Protein AF-A0A708A3I4-F1 (afdb_monomer_lite)

pLDDT: mean 88.55, std 9.43, range [56.78, 96.62]

Secondary structure (DSSP, 8-state):
----GGGGGGGTT--EEEEEEE-SS---HHHHHHHHHTEEEEEEEEEE-S-GGGGGGSEEGGGGGTS--SS-EE-HHHHHHHHHHHHH-TT-----TTSPP-----

Radius of gyration: 14.8 Å; chains: 1; bounding box: 30×37×45 Å

Foldseek 3Di:
DDDDLVCLVVCPPAADQEEEDEQAQADDPVSVVSNVVRYDPPHYYHYHYHALVCQQQHFHPCCVVPVVDPDGGGDNVVSVVVVVVLVPDPVHQDDGPPDPRDDPDD

InterPro domains:
  IPR013562 TmcA/NAT10, N-terminal [PF08351] (4-97)

Organism: Salmonella typhimurium (NCBI:txid90371)

Structure (mmCIF, N/CA/C/O backbone):
data_AF-A0A708A3I4-F1
#
_entry.id   AF-A0A708A3I4-F1
#
loop_
_atom_site.group_PDB
_atom_site.id
_atom_site.type_symbol
_atom_site.label_atom_id
_atom_site.label_alt_id
_atom_site.label_comp_id
_atom_site.label_asym_id
_atom_site.label_entity_id
_atom_site.label_seq_id
_atom_site.pdbx_PDB_ins_code
_atom_site.Cartn_x
_atom_site.Cartn_y
_atom_site.Cartn_z
_atom_site.occupancy
_atom_site.B_iso_or_equiv
_atom_site.auth_seq_id
_atom_site.auth_comp_id
_atom_site.auth_asym_id
_atom_site.auth_atom_id
_atom_site.pdbx_PDB_model_num
ATOM 1 N N . PRO A 1 1 ? -17.309 7.705 -2.158 1.00 61.31 1 PRO A N 1
ATOM 2 C CA . PRO A 1 1 ? -17.113 7.993 -3.601 1.00 61.31 1 PRO A CA 1
ATOM 3 C C . PRO A 1 1 ? -15.858 7.252 -4.068 1.00 61.31 1 PRO A C 1
ATOM 5 O O . PRO A 1 1 ? -14.895 7.227 -3.308 1.00 61.31 1 PRO A O 1
ATOM 8 N N . CYS A 1 2 ? -15.875 6.617 -5.241 1.00 70.69 2 CYS A N 1
ATOM 9 C CA . CYS A 1 2 ? -14.673 6.039 -5.848 1.00 70.69 2 CYS A CA 1
ATOM 10 C C . CYS A 1 2 ? -14.068 7.051 -6.829 1.00 70.69 2 CYS A C 1
ATOM 12 O O . CYS A 1 2 ? -14.797 7.771 -7.511 1.00 70.69 2 CYS A O 1
ATOM 14 N N . CYS A 1 3 ? -12.744 7.148 -6.871 1.00 73.12 3 CYS A N 1
ATOM 15 C CA . CYS A 1 3 ? -12.037 8.037 -7.787 1.00 73.12 3 CYS A CA 1
ATOM 16 C C . CYS A 1 3 ? -10.666 7.446 -8.116 1.00 73.12 3 CYS A C 1
ATOM 18 O O . CYS A 1 3 ? -10.140 6.634 -7.354 1.00 73.12 3 CYS A O 1
ATOM 20 N N . THR A 1 4 ? -10.109 7.818 -9.267 1.00 76.44 4 THR A N 1
ATOM 21 C CA . THR A 1 4 ? -8.748 7.419 -9.638 1.00 76.44 4 THR A CA 1
ATOM 22 C C . THR A 1 4 ? -7.719 8.216 -8.828 1.00 76.44 4 THR A C 1
ATOM 24 O O . THR A 1 4 ? -8.027 9.331 -8.397 1.00 76.44 4 THR A O 1
ATOM 27 N N . PRO A 1 5 ? -6.481 7.710 -8.663 1.00 71.25 5 PRO A N 1
ATOM 28 C CA . PRO A 1 5 ? -5.410 8.447 -7.990 1.00 71.25 5 PRO A CA 1
ATOM 29 C C . PRO A 1 5 ? -5.213 9.867 -8.543 1.00 71.25 5 PRO A C 1
ATOM 31 O O . PRO A 1 5 ? -5.081 10.814 -7.773 1.00 71.25 5 PRO A O 1
ATOM 34 N N . GLN A 1 6 ? -5.304 10.053 -9.870 1.00 70.19 6 GLN A N 1
ATOM 35 C CA . GLN A 1 6 ? -5.185 11.386 -10.480 1.00 70.19 6 GLN A CA 1
ATOM 36 C C . GLN A 1 6 ? -6.350 12.320 -10.120 1.00 70.19 6 GLN A C 1
ATOM 38 O O . GLN A 1 6 ? -6.154 13.524 -9.968 1.00 70.19 6 GLN A O 1
ATOM 43 N N . ALA A 1 7 ? -7.561 11.783 -9.957 1.00 68.94 7 ALA A N 1
ATOM 44 C CA . ALA A 1 7 ? -8.733 12.562 -9.570 1.00 68.94 7 ALA A CA 1
ATOM 45 C C . ALA A 1 7 ? -8.733 12.926 -8.078 1.00 68.94 7 ALA A C 1
ATOM 47 O O . ALA A 1 7 ? -9.520 13.772 -7.659 1.00 68.94 7 ALA A O 1
ATOM 48 N N . LEU A 1 8 ? -7.846 12.344 -7.269 1.00 68.06 8 LEU A N 1
ATOM 49 C CA . LEU A 1 8 ? -7.814 12.578 -5.831 1.00 68.06 8 LEU A CA 1
ATOM 50 C C . LEU A 1 8 ? -7.494 14.038 -5.471 1.00 68.06 8 LEU A C 1
ATOM 52 O O . LEU A 1 8 ? -8.018 14.551 -4.485 1.00 68.06 8 LEU A O 1
ATOM 56 N N . GLN A 1 9 ? -6.735 14.752 -6.313 1.00 65.81 9 GLN A N 1
ATOM 57 C CA . GLN A 1 9 ? -6.508 16.194 -6.132 1.00 65.81 9 GLN A CA 1
ATOM 58 C C . GLN A 1 9 ? -7.817 17.003 -6.125 1.00 65.81 9 GLN A C 1
ATOM 60 O O . GLN A 1 9 ? -7.897 18.038 -5.472 1.00 65.81 9 GLN A O 1
ATOM 65 N N . THR A 1 10 ? -8.869 16.510 -6.788 1.00 65.00 10 THR A N 1
ATOM 66 C CA . THR A 1 10 ? -10.195 17.154 -6.809 1.00 65.00 10 THR A CA 1
ATOM 67 C C . THR A 1 10 ? -10.995 16.947 -5.518 1.00 65.00 10 THR A C 1
ATOM 69 O O . THR A 1 10 ? -12.032 17.582 -5.327 1.00 65.00 10 THR A O 1
ATOM 72 N N . LEU A 1 11 ? -10.525 16.071 -4.623 1.00 67.31 11 LEU A N 1
ATOM 73 C CA . LEU A 1 11 ? -11.140 15.799 -3.322 1.00 67.31 11 LEU A CA 1
ATOM 74 C C . LEU A 1 11 ? -10.445 16.529 -2.164 1.00 67.31 11 LEU A C 1
ATOM 76 O O . LEU A 1 11 ? -10.921 16.452 -1.032 1.00 67.31 11 LEU A O 1
ATOM 80 N N . LEU A 1 12 ? -9.360 17.260 -2.437 1.00 67.62 12 LEU A N 1
ATOM 81 C CA . LEU A 1 12 ? -8.684 18.095 -1.448 1.00 67.62 12 LEU A CA 1
ATOM 82 C C . LEU A 1 12 ? -9.614 19.227 -0.976 1.00 67.62 12 LEU A C 1
ATOM 84 O O . LEU A 1 12 ? -10.327 19.839 -1.770 1.00 67.62 12 LEU A O 1
ATOM 88 N N . GLY A 1 13 ? -9.627 19.486 0.335 1.00 72.12 13 GLY A N 1
ATOM 89 C CA . GLY A 1 13 ? -10.570 20.411 0.983 1.00 72.12 13 GLY A CA 1
ATOM 90 C C . GLY A 1 13 ? -11.870 19.755 1.464 1.00 72.12 13 GLY A C 1
ATOM 91 O O . GLY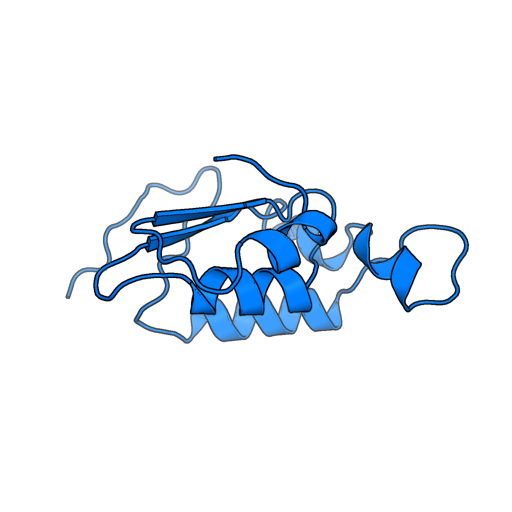 A 1 13 ? -12.774 20.448 1.928 1.00 72.12 13 GLY A O 1
ATOM 92 N N . ARG A 1 14 ? -11.973 18.426 1.364 1.00 78.38 14 ARG A N 1
ATOM 93 C CA . ARG A 1 14 ? -13.054 17.627 1.950 1.00 78.38 14 ARG A CA 1
ATOM 94 C C . ARG A 1 14 ? -12.483 16.637 2.953 1.00 78.38 14 ARG A C 1
ATOM 96 O O . ARG A 1 14 ? -11.354 16.179 2.799 1.00 78.38 14 ARG A O 1
ATOM 103 N N . GLU A 1 15 ? -13.299 16.285 3.937 1.00 85.12 15 GLU A N 1
ATOM 104 C CA . GLU A 1 15 ? -12.965 15.272 4.929 1.00 85.12 15 GLU A CA 1
ATOM 105 C C . GLU A 1 15 ? -13.816 14.011 4.747 1.00 85.12 15 GLU A C 1
ATOM 107 O O . GLU A 1 15 ? -15.006 14.083 4.423 1.00 85.12 15 GLU A O 1
ATOM 112 N N . PHE A 1 16 ? -13.211 12.849 4.987 1.00 87.38 16 PHE A N 1
ATOM 113 C CA . PHE A 1 16 ? -13.862 11.546 4.916 1.00 87.38 16 PHE A CA 1
ATOM 114 C C . PHE A 1 16 ? -13.646 10.754 6.208 1.00 87.38 16 PHE A C 1
ATOM 116 O O . PHE A 1 16 ? -12.621 10.874 6.872 1.00 87.38 16 PHE A O 1
ATOM 123 N N . ARG A 1 17 ? -14.621 9.906 6.553 1.00 91.06 17 ARG A N 1
ATOM 124 C CA . ARG A 1 17 ? -14.572 9.082 7.772 1.00 91.06 17 ARG A CA 1
ATOM 125 C C . ARG A 1 17 ? -13.790 7.781 7.602 1.00 91.06 17 ARG A C 1
ATOM 127 O O . ARG A 1 17 ? -13.194 7.287 8.539 1.00 91.06 17 ARG A O 1
ATOM 134 N N . HIS A 1 18 ? -13.830 7.168 6.428 1.00 93.19 18 HIS A N 1
ATOM 135 C CA . HIS A 1 18 ? -13.038 5.978 6.121 1.00 93.19 18 HIS A CA 1
ATOM 136 C C . HIS A 1 18 ? -12.705 6.004 4.636 1.00 93.19 18 HIS A C 1
ATOM 138 O O . HIS A 1 18 ? -13.491 6.522 3.836 1.00 93.19 18 HIS A O 1
ATOM 144 N N . ALA A 1 19 ? -11.573 5.419 4.266 1.00 93.69 19 ALA A N 1
ATOM 145 C CA . ALA A 1 19 ? -11.191 5.293 2.872 1.00 93.69 19 ALA A CA 1
ATOM 146 C C . ALA A 1 19 ? -10.526 3.953 2.581 1.00 93.69 19 ALA A C 1
ATOM 148 O O . ALA A 1 19 ? -9.974 3.305 3.468 1.00 93.69 19 ALA A O 1
ATOM 149 N N . ILE A 1 20 ? -10.587 3.563 1.310 1.00 94.62 20 ILE A N 1
ATOM 150 C CA . ILE A 1 20 ? -9.897 2.398 0.772 1.00 94.62 20 ILE A CA 1
ATOM 151 C C . ILE A 1 20 ? -8.921 2.908 -0.283 1.00 94.62 20 ILE A C 1
ATOM 153 O O . ILE 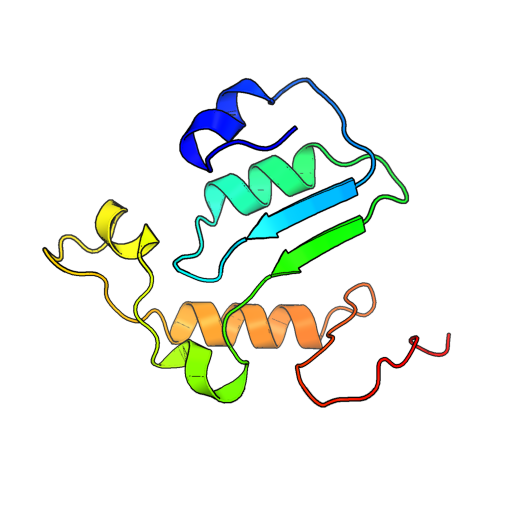A 1 20 ? -9.325 3.635 -1.191 1.00 94.62 20 ILE A O 1
ATOM 157 N N . PHE A 1 21 ? -7.656 2.524 -0.161 1.00 94.69 21 PHE A N 1
ATOM 158 C CA . PHE A 1 21 ? -6.639 2.738 -1.179 1.00 94.69 21 PHE A CA 1
ATOM 159 C C . PHE A 1 21 ? -6.315 1.397 -1.831 1.00 94.69 21 PHE A C 1
ATOM 161 O O . PHE A 1 21 ? -5.825 0.487 -1.162 1.00 94.69 21 PHE A O 1
ATOM 168 N N . ASP A 1 22 ? -6.613 1.261 -3.121 1.00 93.94 22 ASP A N 1
ATOM 169 C CA . ASP A 1 22 ? -6.292 0.055 -3.879 1.00 93.94 22 ASP A CA 1
ATOM 170 C C . ASP A 1 22 ? -4.917 0.187 -4.536 1.00 93.94 22 ASP A C 1
ATOM 172 O O . ASP A 1 22 ? -4.758 0.929 -5.504 1.00 93.94 22 ASP A O 1
ATOM 176 N N . ALA A 1 23 ? -3.933 -0.538 -3.999 1.00 93.75 23 ALA A N 1
ATOM 177 C CA . ALA A 1 23 ? -2.576 -0.600 -4.529 1.00 93.75 23 ALA A CA 1
ATOM 178 C C . ALA A 1 23 ? -2.259 -1.937 -5.222 1.00 93.75 23 ALA A C 1
ATOM 180 O O . ALA A 1 23 ? -1.093 -2.321 -5.329 1.00 93.75 23 ALA A O 1
ATOM 181 N N . TRP A 1 24 ? -3.268 -2.702 -5.658 1.00 92.00 24 TRP A N 1
ATOM 182 C CA . TRP A 1 24 ? -3.045 -4.045 -6.202 1.00 92.00 24 TRP A CA 1
ATOM 183 C C . TRP A 1 24 ? -2.215 -4.061 -7.494 1.00 92.00 24 TRP A C 1
ATOM 185 O O . TRP A 1 24 ? -1.432 -4.991 -7.704 1.00 92.00 24 TRP A O 1
ATOM 195 N N . GLN A 1 25 ? -2.408 -3.069 -8.368 1.00 91.12 25 GLN A N 1
ATOM 196 C CA . GLN A 1 25 ? -1.689 -2.954 -9.648 1.00 91.12 25 GLN A CA 1
ATOM 197 C C . GLN A 1 25 ? -0.506 -1.983 -9.580 1.00 91.12 25 GLN A C 1
ATOM 199 O O . GLN A 1 25 ? 0.490 -2.185 -10.269 1.00 91.12 25 GLN A O 1
ATOM 204 N N . GLY A 1 26 ? -0.583 -0.970 -8.721 1.00 93.06 26 GLY A N 1
ATOM 205 C CA . GLY A 1 26 ? 0.507 -0.035 -8.492 1.00 93.06 26 GLY A CA 1
ATOM 206 C C . GLY A 1 26 ? 0.233 0.886 -7.315 1.00 93.06 26 GLY A C 1
ATOM 207 O O . GLY A 1 26 ? -0.913 1.011 -6.880 1.00 93.06 26 GLY A O 1
ATOM 208 N N . PHE A 1 27 ? 1.284 1.507 -6.788 1.00 94.56 27 PHE A N 1
ATOM 209 C CA . PHE A 1 27 ? 1.208 2.333 -5.589 1.00 94.56 27 PHE A CA 1
ATOM 210 C C . PHE A 1 27 ? 1.592 3.783 -5.897 1.00 94.56 27 PHE A C 1
ATOM 212 O O . PHE A 1 27 ? 2.767 4.130 -5.944 1.00 94.56 27 PHE A O 1
ATOM 219 N N . ASP A 1 28 ? 0.594 4.660 -6.030 1.00 94.44 28 ASP A N 1
ATOM 220 C CA . ASP A 1 28 ? 0.826 6.107 -6.100 1.00 94.44 28 ASP A CA 1
ATOM 221 C C . ASP A 1 28 ? 1.021 6.680 -4.687 1.00 94.44 28 ASP A C 1
ATOM 223 O O . ASP A 1 28 ? 0.062 6.897 -3.935 1.00 94.44 28 ASP A O 1
ATOM 227 N N . ALA A 1 29 ? 2.276 6.945 -4.321 1.00 92.62 29 ALA A N 1
ATOM 228 C CA . ALA A 1 29 ? 2.620 7.470 -3.003 1.00 92.62 29 ALA A CA 1
ATOM 229 C C . ALA A 1 29 ? 2.054 8.873 -2.732 1.00 92.62 29 ALA A C 1
ATOM 231 O O . ALA A 1 29 ? 1.690 9.176 -1.592 1.00 92.62 29 ALA A O 1
ATOM 232 N N . ALA A 1 30 ? 1.935 9.716 -3.761 1.00 91.06 30 ALA A N 1
ATOM 233 C CA . ALA A 1 30 ? 1.371 11.052 -3.613 1.00 91.06 30 ALA A CA 1
ATOM 234 C C . ALA A 1 30 ? -0.139 10.978 -3.352 1.00 91.06 30 ALA A C 1
ATOM 236 O O . ALA A 1 30 ? -0.650 11.668 -2.468 1.00 91.06 30 ALA A O 1
ATOM 237 N N . ALA A 1 31 ? -0.845 10.098 -4.064 1.00 91.19 31 ALA A N 1
ATOM 238 C CA . ALA A 1 31 ? -2.265 9.865 -3.830 1.00 91.19 31 ALA A CA 1
ATOM 239 C C . ALA A 1 31 ? -2.520 9.239 -2.450 1.00 91.19 31 ALA A C 1
ATOM 241 O O . ALA A 1 31 ? -3.445 9.648 -1.753 1.00 91.19 31 ALA A O 1
ATOM 242 N N . PHE A 1 32 ? -1.684 8.297 -2.007 1.00 93.12 32 PHE A N 1
ATOM 243 C CA . PHE A 1 32 ? -1.810 7.721 -0.666 1.00 93.12 32 PHE A CA 1
ATOM 244 C C . PHE A 1 32 ? -1.693 8.790 0.433 1.00 93.12 32 PHE A C 1
ATOM 246 O O . PHE A 1 32 ? -2.534 8.845 1.332 1.00 93.12 32 PHE A O 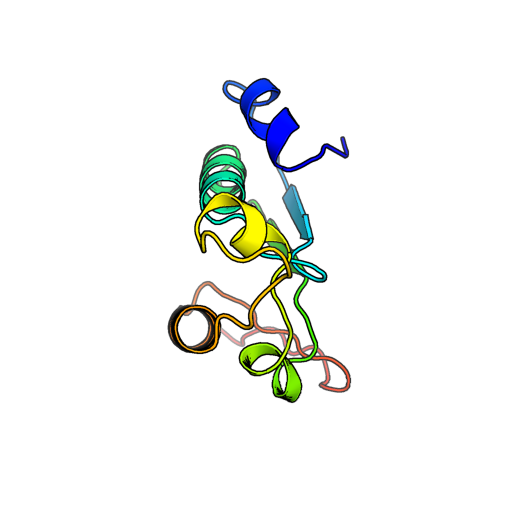1
ATOM 253 N N . ALA A 1 33 ? -0.699 9.679 0.328 1.00 91.62 33 ALA A N 1
ATOM 254 C CA . ALA A 1 33 ? -0.498 10.777 1.274 1.00 91.62 33 ALA A CA 1
ATOM 255 C C . ALA A 1 33 ? -1.642 11.805 1.247 1.00 91.62 33 ALA A C 1
ATOM 257 O O . ALA A 1 33 ? -2.093 12.271 2.291 1.00 91.62 33 ALA A O 1
ATOM 258 N N . ALA A 1 34 ? -2.144 12.146 0.059 1.00 91.19 34 ALA A N 1
ATOM 259 C CA . ALA A 1 34 ? -3.293 13.035 -0.062 1.00 91.19 34 ALA A CA 1
ATOM 260 C C . ALA A 1 34 ? -4.556 12.406 0.547 1.00 91.19 34 ALA A C 1
ATOM 262 O O . ALA A 1 34 ? -5.286 13.085 1.263 1.00 91.19 34 ALA A O 1
ATOM 263 N N . LEU A 1 35 ? -4.798 11.110 0.322 1.00 91.81 35 LEU A N 1
ATOM 264 C CA . LEU A 1 35 ? -5.973 10.423 0.856 1.00 91.81 35 LEU A CA 1
ATOM 265 C C . LEU A 1 35 ? -5.926 10.363 2.382 1.00 91.81 35 LEU A C 1
ATOM 267 O O . LEU A 1 35 ? -6.921 10.686 3.028 1.00 91.81 35 LEU A O 1
ATOM 271 N N . SER A 1 36 ? -4.780 9.998 2.962 1.00 91.31 36 SER A N 1
ATOM 272 C CA . SER A 1 36 ? -4.624 9.951 4.418 1.00 91.31 36 SER A CA 1
ATOM 273 C C . SER A 1 36 ? -4.832 11.325 5.063 1.00 91.31 36 SER A C 1
ATOM 275 O O . SER A 1 36 ? -5.472 11.409 6.108 1.00 91.31 36 SER A O 1
ATOM 277 N N . GLY A 1 37 ? -4.398 12.404 4.403 1.00 90.50 37 GLY A N 1
ATOM 278 C CA . GLY A 1 37 ? -4.613 13.782 4.855 1.00 90.50 37 GLY A CA 1
ATOM 279 C C . GLY A 1 37 ? -6.069 14.262 4.815 1.00 90.50 37 GLY A C 1
ATOM 280 O O . GLY A 1 37 ? -6.384 15.277 5.427 1.00 90.50 37 GLY A O 1
ATOM 281 N N . THR A 1 38 ? -6.965 13.548 4.127 1.00 90.94 38 THR A N 1
ATOM 282 C CA . THR A 1 38 ? -8.407 13.867 4.094 1.00 90.94 38 THR A CA 1
ATOM 283 C C . THR A 1 38 ? -9.215 13.131 5.163 1.00 90.94 38 THR A C 1
ATOM 285 O O . THR A 1 38 ? -10.433 13.287 5.225 1.00 90.94 38 THR A O 1
ATOM 288 N N . LEU A 1 39 ? -8.586 12.290 5.988 1.00 92.69 39 LEU A N 1
ATOM 289 C CA . LEU A 1 39 ? -9.300 11.474 6.966 1.00 92.69 39 LEU A CA 1
ATOM 290 C C . LEU A 1 39 ? -9.493 12.189 8.304 1.00 92.69 39 LEU A C 1
ATOM 292 O O . LEU A 1 39 ? -8.574 12.789 8.854 1.00 92.69 39 LEU A O 1
ATOM 296 N N . GLN A 1 40 ? -10.697 12.061 8.858 1.00 93.50 40 GLN A N 1
ATOM 297 C CA . GLN A 1 40 ? -11.043 12.592 10.179 1.00 93.50 40 GLN A CA 1
ATOM 298 C C . GLN A 1 40 ? -10.368 11.799 11.308 1.00 93.50 40 GLN A C 1
ATOM 300 O O . GLN A 1 40 ? -9.980 10.642 11.134 1.00 93.50 40 GLN A O 1
ATOM 305 N N . ALA A 1 41 ? -10.293 12.363 12.512 1.00 91.75 41 ALA A N 1
ATOM 306 C CA . ALA A 1 41 ? -9.853 11.606 13.684 1.00 91.75 41 ALA A CA 1
ATOM 307 C C . ALA A 1 41 ? -10.770 10.389 13.948 1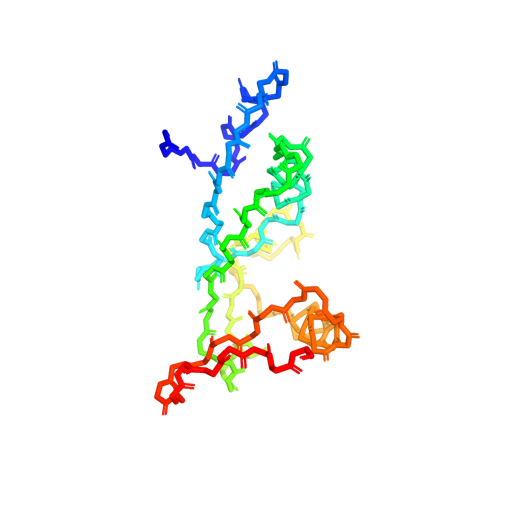.00 91.75 41 ALA A C 1
ATOM 309 O O . ALA A 1 41 ? -11.992 10.480 13.837 1.00 91.75 41 ALA A O 1
ATOM 310 N N . GLY A 1 42 ? -10.178 9.240 14.296 1.00 91.62 42 GLY A N 1
ATOM 311 C CA . GLY A 1 42 ? -10.908 7.976 14.490 1.00 91.62 42 GLY A CA 1
ATOM 312 C C . GLY A 1 42 ? -11.293 7.253 13.191 1.00 91.62 42 GLY A C 1
ATOM 313 O O . GLY A 1 42 ? -12.052 6.282 13.225 1.00 91.62 42 GLY A O 1
ATOM 314 N N . SER A 1 43 ? -10.787 7.724 12.051 1.00 94.12 43 SER A N 1
ATOM 315 C CA . SER A 1 43 ? -10.984 7.095 10.746 1.00 94.12 43 SER A CA 1
ATOM 316 C C . SER A 1 43 ? -10.128 5.845 10.554 1.00 94.12 43 SER A C 1
ATOM 318 O O . SER A 1 43 ? -9.125 5.638 11.230 1.00 94.12 43 SER A O 1
ATOM 320 N N . TRP A 1 44 ? -10.500 5.052 9.548 1.00 94.25 44 TRP A N 1
ATOM 321 C CA . TRP A 1 44 ? -9.700 3.926 9.061 1.00 94.25 44 TRP A CA 1
ATOM 322 C C . TRP A 1 44 ? -9.289 4.177 7.615 1.00 94.25 44 TRP A C 1
ATOM 324 O O . TRP A 1 44 ? -10.130 4.538 6.785 1.00 94.25 44 TRP A O 1
ATOM 334 N N . LEU A 1 45 ? -8.016 3.929 7.318 1.00 95.56 45 LEU A N 1
ATOM 335 C CA . LEU A 1 45 ? -7.491 3.844 5.962 1.00 95.56 45 LEU A CA 1
ATOM 336 C C . LEU A 1 45 ? -7.183 2.381 5.648 1.00 95.56 45 LEU A C 1
ATOM 338 O O . LEU A 1 45 ? -6.241 1.808 6.190 1.00 95.56 45 LEU A O 1
ATOM 342 N N . LEU A 1 46 ? -7.986 1.769 4.786 1.00 95.44 46 LEU A N 1
ATOM 343 C CA . LEU A 1 46 ? -7.789 0.388 4.365 1.00 95.44 46 LEU A CA 1
ATOM 344 C C . LEU A 1 46 ? -6.899 0.381 3.126 1.00 95.44 46 LEU A C 1
ATOM 346 O O . LEU A 1 46 ? -7.313 0.818 2.056 1.00 95.44 46 LEU A O 1
ATOM 350 N N . LEU A 1 47 ? -5.685 -0.137 3.267 1.00 95.31 47 LEU A N 1
ATOM 351 C CA . LEU A 1 47 ? -4.750 -0.303 2.163 1.00 95.31 47 LEU A CA 1
ATOM 352 C C . LEU A 1 47 ? -4.859 -1.728 1.600 1.00 95.31 47 LEU A C 1
ATOM 354 O O . LEU A 1 47 ? -4.509 -2.695 2.278 1.00 95.31 47 LEU A O 1
ATOM 358 N N . LEU A 1 48 ? -5.339 -1.866 0.363 1.00 94.06 48 LEU A N 1
ATOM 359 C CA . LEU A 1 48 ? -5.344 -3.139 -0.357 1.00 94.06 48 LEU A CA 1
ATOM 360 C C . LEU A 1 48 ? -4.022 -3.302 -1.094 1.00 94.06 48 LEU A C 1
ATOM 362 O O . LEU A 1 48 ? -3.572 -2.396 -1.791 1.00 94.06 48 LEU A O 1
ATOM 366 N N . MET A 1 49 ? -3.404 -4.468 -0.942 1.00 91.44 49 MET A N 1
ATOM 367 C CA . MET A 1 49 ? -2.064 -4.730 -1.452 1.00 91.44 49 MET A CA 1
ATOM 368 C C . MET A 1 49 ? -1.994 -6.077 -2.161 1.00 91.44 49 MET A C 1
ATOM 370 O O . MET A 1 49 ? -2.768 -6.985 -1.837 1.00 91.44 49 MET A O 1
ATOM 374 N N . PRO A 1 50 ? -1.023 -6.253 -3.071 1.00 90.94 50 PRO A N 1
ATOM 375 C CA . PRO A 1 50 ? -0.649 -7.564 -3.575 1.00 90.94 50 PRO A CA 1
ATOM 376 C C . PRO A 1 50 ? -0.369 -8.576 -2.454 1.00 90.94 50 PRO A C 1
ATOM 378 O O . PRO A 1 50 ? -0.015 -8.182 -1.337 1.00 90.94 50 PRO A O 1
ATOM 381 N N . PRO A 1 51 ? -0.431 -9.892 -2.740 1.00 91.00 51 PRO A N 1
ATOM 382 C CA . PRO A 1 51 ? -0.055 -10.907 -1.767 1.00 91.00 51 PRO A CA 1
ATOM 383 C C . PRO A 1 51 ? 1.347 -10.641 -1.217 1.00 91.00 51 PRO A C 1
ATOM 385 O O . PRO A 1 51 ? 2.305 -10.499 -1.984 1.00 91.00 51 PRO A O 1
ATOM 388 N N . TYR A 1 52 ? 1.444 -10.606 0.115 1.00 89.69 52 TYR A N 1
ATOM 389 C CA . TYR A 1 52 ? 2.625 -10.158 0.857 1.00 89.69 52 TYR A CA 1
ATOM 390 C C . TYR A 1 52 ? 3.931 -10.798 0.358 1.00 89.69 52 TYR A C 1
ATOM 392 O O . TYR A 1 52 ? 4.922 -10.098 0.171 1.00 89.69 52 TYR A O 1
ATOM 400 N N . GLU A 1 53 ? 3.919 -12.101 0.067 1.00 91.06 53 GLU A N 1
ATOM 401 C CA . GLU A 1 53 ? 5.109 -12.853 -0.367 1.00 91.06 53 GLU A CA 1
ATOM 402 C C . GLU A 1 53 ? 5.588 -12.499 -1.779 1.00 91.06 53 GLU A C 1
ATOM 404 O O . GLU A 1 53 ? 6.770 -12.595 -2.081 1.00 91.06 53 GLU A O 1
ATOM 409 N N . THR A 1 54 ? 4.680 -12.065 -2.652 1.00 92.44 54 THR A N 1
ATOM 410 C CA . THR A 1 54 ? 4.981 -11.804 -4.072 1.00 92.44 54 THR A CA 1
ATOM 411 C C . THR A 1 54 ? 5.143 -10.328 -4.395 1.00 92.44 54 THR A C 1
ATOM 413 O O . THR A 1 54 ? 5.403 -9.972 -5.538 1.00 92.44 54 THR A O 1
ATOM 416 N N . TRP A 1 55 ? 4.929 -9.448 -3.417 1.00 92.94 55 TRP A N 1
ATOM 417 C CA . TRP A 1 55 ? 4.821 -8.024 -3.705 1.00 92.94 55 TRP A CA 1
ATOM 418 C C . TRP A 1 55 ? 6.124 -7.429 -4.258 1.00 92.94 55 TRP A C 1
ATOM 420 O O . TRP A 1 55 ? 6.090 -6.680 -5.223 1.00 92.94 55 TRP A O 1
ATOM 430 N N . GLU A 1 56 ? 7.277 -7.823 -3.721 1.00 94.25 56 GLU A N 1
ATOM 431 C CA . GLU A 1 56 ? 8.583 -7.262 -4.108 1.00 94.25 56 GLU A CA 1
ATOM 432 C C . GLU A 1 56 ? 8.984 -7.568 -5.557 1.00 94.25 56 GLU A C 1
ATOM 434 O O . GLU A 1 56 ? 9.763 -6.826 -6.147 1.00 94.25 56 GLU A O 1
ATOM 439 N N . SER A 1 57 ? 8.454 -8.650 -6.131 1.00 94.75 57 SER A N 1
ATOM 440 C CA . SER A 1 57 ? 8.703 -9.051 -7.517 1.00 94.75 57 SER A CA 1
ATOM 441 C C . SER A 1 57 ? 7.590 -8.632 -8.476 1.00 94.75 57 SER A C 1
ATOM 443 O O . SER A 1 57 ? 7.733 -8.810 -9.687 1.00 94.75 57 SER A O 1
ATOM 445 N N . ARG A 1 58 ? 6.480 -8.082 -7.968 1.00 94.75 58 ARG A N 1
ATOM 446 C CA . ARG A 1 58 ? 5.377 -7.623 -8.810 1.00 94.75 58 ARG A CA 1
ATOM 447 C C . ARG A 1 58 ? 5.706 -6.267 -9.436 1.00 94.75 58 ARG A C 1
ATOM 449 O O . ARG A 1 58 ? 6.103 -5.358 -8.709 1.00 94.75 58 ARG A O 1
ATOM 456 N N . PRO A 1 59 ? 5.507 -6.112 -10.755 1.00 95.25 59 PRO A N 1
ATOM 457 C CA . PRO A 1 59 ? 5.589 -4.812 -11.400 1.00 95.25 59 PRO A CA 1
ATOM 458 C C . PRO A 1 59 ? 4.573 -3.828 -10.818 1.00 95.25 59 PRO A C 1
ATOM 460 O O . PRO A 1 59 ? 3.431 -4.205 -10.558 1.00 95.25 59 PRO A O 1
ATOM 463 N N . ASP A 1 60 ? 4.995 -2.580 -10.646 1.00 95.19 60 ASP A N 1
ATOM 464 C CA . ASP A 1 60 ? 4.171 -1.487 -10.138 1.00 95.19 60 ASP A CA 1
ATOM 465 C C . ASP A 1 60 ? 3.755 -0.577 -11.299 1.00 95.19 60 ASP A C 1
ATOM 467 O O . ASP A 1 60 ? 4.607 0.049 -11.930 1.00 95.19 60 ASP A O 1
ATOM 471 N N . THR A 1 61 ? 2.460 -0.483 -11.609 1.00 94.88 61 THR A N 1
ATOM 472 C CA . THR A 1 61 ? 1.985 0.363 -12.717 1.00 94.88 61 THR A CA 1
ATOM 473 C C . THR A 1 61 ? 2.252 1.854 -12.505 1.00 94.88 61 THR A C 1
ATOM 475 O O . THR A 1 61 ? 2.369 2.575 -13.494 1.00 94.88 61 THR A O 1
ATOM 478 N N . ASP A 1 62 ? 2.385 2.328 -11.258 1.00 94.25 62 ASP A N 1
ATOM 479 C CA . ASP A 1 62 ? 2.737 3.729 -10.979 1.00 94.25 62 ASP A CA 1
ATOM 480 C C . ASP A 1 62 ? 4.167 4.056 -11.441 1.00 94.25 62 ASP A C 1
ATOM 482 O O . ASP A 1 62 ? 4.446 5.188 -11.838 1.00 94.25 62 ASP A O 1
ATOM 486 N N . SER A 1 63 ? 5.049 3.049 -11.522 1.00 95.38 63 SER A N 1
ATOM 487 C CA . SER A 1 63 ? 6.432 3.230 -11.986 1.00 95.38 63 SER A CA 1
ATOM 488 C C . SER A 1 63 ? 6.551 3.814 -13.391 1.00 95.38 63 SER A C 1
ATOM 490 O O . SER A 1 63 ? 7.534 4.495 -13.684 1.00 95.38 63 SER A O 1
ATOM 492 N N . LEU A 1 64 ? 5.538 3.647 -14.246 1.00 95.06 64 LEU A N 1
ATOM 493 C CA . LEU A 1 64 ? 5.502 4.250 -15.581 1.00 95.06 64 LEU A CA 1
ATOM 494 C C . LEU A 1 64 ? 5.574 5.786 -15.554 1.00 95.06 64 LEU A C 1
ATOM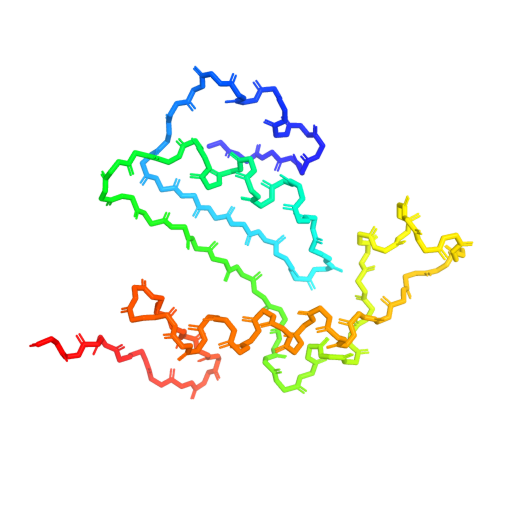 496 O O . LEU A 1 64 ? 5.942 6.395 -16.553 1.00 95.06 64 LEU A O 1
ATOM 500 N N . ARG A 1 65 ? 5.227 6.425 -14.431 1.00 93.25 65 ARG A N 1
ATOM 501 C CA . ARG A 1 65 ? 5.252 7.888 -14.295 1.00 93.25 65 ARG A CA 1
ATOM 502 C C . ARG A 1 65 ? 6.637 8.461 -14.009 1.00 93.25 65 ARG A C 1
ATOM 504 O O . ARG A 1 65 ? 6.825 9.653 -14.230 1.00 93.25 65 ARG A O 1
ATOM 511 N N . TRP A 1 66 ? 7.560 7.664 -13.470 1.00 93.12 66 TRP A N 1
ATOM 512 C CA . TRP A 1 66 ? 8.835 8.163 -12.933 1.00 93.12 66 TRP A CA 1
ATOM 513 C C . TRP A 1 66 ? 10.067 7.325 -13.295 1.00 93.12 66 TRP A C 1
ATOM 515 O O . TRP A 1 66 ? 11.182 7.792 -13.092 1.00 93.12 66 TRP A O 1
ATOM 525 N N . SER A 1 67 ? 9.906 6.095 -13.793 1.00 92.12 67 SER A N 1
ATOM 526 C CA . SER A 1 67 ? 11.030 5.177 -14.062 1.00 92.12 67 SER A CA 1
ATOM 527 C C . SER A 1 67 ? 11.651 5.311 -15.456 1.00 92.12 67 SER A C 1
ATOM 529 O O . SER A 1 67 ? 12.598 4.587 -15.757 1.00 92.12 67 SER A O 1
ATOM 531 N N . ASP A 1 68 ? 11.087 6.160 -16.323 1.00 92.88 68 ASP A N 1
ATOM 532 C CA . ASP A 1 68 ? 11.423 6.298 -17.752 1.00 92.88 68 ASP A CA 1
ATOM 533 C C . ASP A 1 68 ? 11.390 4.978 -18.561 1.00 92.88 68 ASP A C 1
ATOM 535 O O . ASP A 1 68 ? 11.809 4.919 -19.718 1.00 92.88 68 ASP A O 1
ATOM 539 N N . CYS A 1 69 ? 10.854 3.900 -17.980 1.00 93.75 69 CYS A N 1
ATOM 540 C CA . CYS A 1 69 ? 10.706 2.603 -18.626 1.00 93.75 69 CYS A CA 1
ATOM 541 C C . CYS A 1 69 ? 9.383 2.530 -19.396 1.00 93.75 69 CYS A C 1
ATOM 543 O O . CYS A 1 69 ? 8.336 2.965 -18.923 1.00 93.75 69 CYS A O 1
ATOM 545 N N . ALA A 1 70 ? 9.400 1.886 -20.566 1.00 93.50 70 ALA A N 1
ATOM 546 C CA . ALA A 1 70 ? 8.196 1.680 -21.376 1.00 93.50 70 ALA A CA 1
ATOM 547 C C . ALA A 1 70 ? 7.220 0.640 -20.788 1.00 93.50 70 ALA A C 1
ATOM 549 O O . ALA A 1 70 ? 6.112 0.481 -21.296 1.00 93.50 70 ALA A O 1
ATOM 550 N N . GLN A 1 71 ? 7.643 -0.111 -19.769 1.00 96.06 71 GLN A N 1
ATOM 551 C CA . GLN A 1 71 ? 6.856 -1.139 -19.090 1.00 96.06 71 GLN A CA 1
ATOM 552 C C . GLN A 1 71 ? 6.985 -0.972 -17.571 1.00 96.06 71 GLN A C 1
ATOM 554 O O . GLN A 1 71 ? 8.041 -0.528 -17.114 1.00 96.06 71 GLN A O 1
ATOM 559 N N . PRO A 1 72 ? 5.951 -1.343 -16.790 1.00 96.06 72 PRO A N 1
ATOM 560 C CA . PRO A 1 72 ? 6.017 -1.327 -15.334 1.00 96.06 72 PRO A CA 1
ATOM 561 C C . PRO A 1 72 ? 7.200 -2.143 -14.812 1.00 96.06 72 PRO A C 1
ATOM 563 O O . PRO A 1 72 ? 7.420 -3.277 -15.245 1.00 96.06 72 PRO A O 1
ATOM 566 N N . ILE A 1 73 ? 7.926 -1.585 -13.847 1.00 96.56 73 ILE A N 1
ATOM 567 C CA . ILE A 1 73 ? 9.040 -2.259 -13.177 1.00 96.56 73 ILE A CA 1
ATOM 568 C C . ILE A 1 73 ? 8.659 -2.634 -11.740 1.00 96.56 73 ILE A C 1
ATOM 570 O O . ILE A 1 73 ? 7.826 -1.963 -11.125 1.00 96.56 73 ILE A O 1
ATOM 574 N N . PRO A 1 74 ? 9.234 -3.710 -11.174 1.00 95.88 74 PRO A N 1
ATOM 575 C CA . PRO A 1 74 ? 9.077 -3.996 -9.755 1.00 95.88 74 PRO A CA 1
ATOM 576 C C . PRO A 1 74 ? 9.796 -2.943 -8.904 1.00 95.88 74 PRO A C 1
ATOM 578 O O . PRO A 1 74 ? 10.868 -2.453 -9.262 1.00 95.88 74 PRO A O 1
ATOM 581 N N . THR A 1 75 ? 9.226 -2.636 -7.739 1.00 95.44 75 THR A N 1
ATOM 582 C CA . THR A 1 75 ? 9.735 -1.627 -6.795 1.00 95.44 75 THR A CA 1
ATOM 583 C C . THR A 1 75 ? 10.126 -2.269 -5.451 1.00 95.44 75 THR A C 1
ATOM 585 O O . THR A 1 75 ? 9.596 -1.907 -4.396 1.00 95.44 75 THR A O 1
ATOM 588 N N . PRO A 1 76 ? 11.075 -3.232 -5.430 1.00 95.75 76 PRO A N 1
ATOM 589 C CA . PRO A 1 76 ? 11.334 -4.072 -4.257 1.00 95.75 76 PRO A CA 1
ATOM 590 C C . PRO A 1 76 ? 11.751 -3.262 -3.027 1.00 95.75 76 PRO A C 1
ATOM 592 O O . PRO A 1 76 ? 11.323 -3.558 -1.915 1.00 95.75 76 PRO A O 1
ATOM 595 N N . GLN A 1 77 ? 12.541 -2.201 -3.215 1.00 96.62 77 GLN A N 1
ATOM 596 C CA . GLN A 1 77 ? 12.993 -1.347 -2.115 1.00 96.62 77 GLN A CA 1
ATOM 597 C C . GLN A 1 77 ? 11.832 -0.594 -1.455 1.00 96.62 77 GLN A C 1
ATOM 599 O O . GLN A 1 77 ? 11.757 -0.542 -0.226 1.00 96.62 77 GLN A O 1
ATOM 604 N N . PHE A 1 78 ? 10.908 -0.056 -2.258 1.00 95.00 78 PHE A N 1
ATOM 605 C CA . PHE A 1 78 ? 9.705 0.607 -1.760 1.00 95.00 78 PHE A CA 1
ATOM 606 C C . PHE A 1 78 ? 8.796 -0.392 -1.038 1.00 95.00 78 PHE A C 1
ATOM 608 O O . PHE A 1 78 ? 8.400 -0.151 0.102 1.00 95.00 78 PHE A O 1
ATOM 615 N N . ALA A 1 79 ? 8.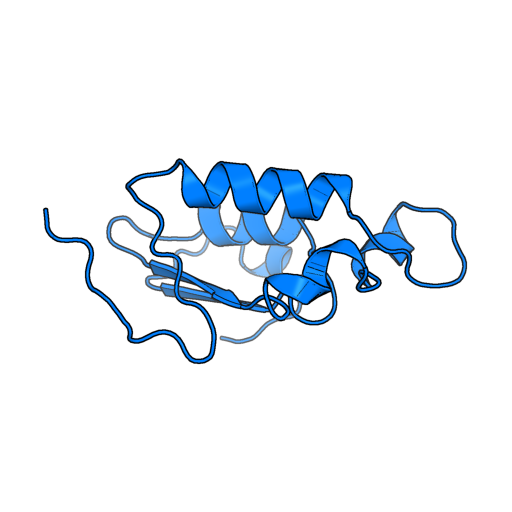558 -1.559 -1.645 1.00 94.69 79 ALA A N 1
ATOM 616 C CA . ALA A 1 79 ? 7.754 -2.615 -1.045 1.00 94.69 79 ALA A CA 1
ATOM 617 C C . ALA A 1 79 ? 8.317 -3.071 0.314 1.00 94.69 79 ALA A C 1
ATOM 619 O O . ALA A 1 79 ? 7.603 -3.115 1.316 1.00 94.69 79 ALA A O 1
ATOM 620 N N . GLN A 1 80 ? 9.623 -3.336 0.389 1.00 95.75 80 GLN A N 1
ATOM 621 C CA . GLN A 1 80 ? 10.304 -3.695 1.636 1.00 95.75 80 GLN A CA 1
ATOM 622 C C . GLN A 1 80 ? 10.283 -2.567 2.667 1.00 95.75 80 GLN A C 1
ATOM 624 O O . GLN A 1 80 ? 10.205 -2.831 3.869 1.00 95.75 80 GLN A O 1
ATOM 629 N N . HIS A 1 81 ? 10.413 -1.311 2.238 1.00 95.94 81 HIS A N 1
ATOM 630 C CA . HIS A 1 81 ? 10.302 -0.168 3.137 1.00 95.94 81 HIS A CA 1
ATOM 631 C C . HIS A 1 81 ? 8.902 -0.100 3.747 1.00 95.94 81 HIS A C 1
ATOM 633 O O . HIS A 1 81 ? 8.787 -0.120 4.970 1.00 95.94 81 HIS A O 1
ATOM 639 N N . LEU A 1 82 ? 7.851 -0.128 2.925 1.00 94.56 82 LEU A N 1
ATOM 640 C CA . LEU A 1 82 ? 6.480 -0.033 3.413 1.00 94.56 82 LEU A CA 1
ATOM 641 C C . LEU A 1 82 ? 6.114 -1.221 4.313 1.00 94.56 82 LEU A C 1
ATOM 643 O O . LEU A 1 82 ? 5.573 -1.005 5.391 1.00 94.56 82 LEU A O 1
ATOM 647 N N . LYS A 1 83 ? 6.492 -2.458 3.947 1.00 94.00 83 LYS A N 1
ATOM 648 C CA . LYS A 1 83 ? 6.328 -3.642 4.815 1.00 94.00 83 LYS A CA 1
ATOM 649 C C . LYS A 1 83 ? 6.934 -3.417 6.200 1.00 94.00 83 LYS A C 1
ATOM 651 O O . LYS A 1 83 ? 6.277 -3.657 7.209 1.00 94.00 83 LYS A O 1
ATOM 656 N N . ARG A 1 84 ? 8.187 -2.945 6.251 1.00 94.81 84 ARG A N 1
ATOM 657 C CA . ARG A 1 84 ? 8.895 -2.686 7.512 1.00 94.81 84 ARG A CA 1
ATOM 658 C C . ARG A 1 84 ? 8.215 -1.585 8.317 1.00 94.81 84 ARG A C 1
ATOM 660 O O . ARG A 1 84 ? 8.030 -1.770 9.515 1.00 94.81 84 ARG A O 1
ATOM 667 N N . THR A 1 85 ? 7.831 -0.486 7.677 1.00 94.88 85 THR A N 1
ATOM 668 C CA . THR A 1 85 ? 7.147 0.636 8.330 1.00 94.88 85 THR A CA 1
ATOM 669 C C . THR A 1 85 ? 5.813 0.188 8.926 1.00 94.88 85 THR A C 1
ATOM 671 O O . THR A 1 85 ? 5.617 0.336 10.128 1.00 94.88 85 THR A O 1
ATOM 674 N N . LEU A 1 86 ? 4.960 -0.471 8.135 1.00 92.56 86 LEU A N 1
ATOM 675 C CA . LEU A 1 86 ? 3.657 -0.979 8.579 1.00 92.56 86 LEU A CA 1
ATOM 676 C C . LEU A 1 86 ? 3.784 -2.023 9.699 1.00 92.56 86 LEU A C 1
ATOM 678 O O . LEU A 1 86 ? 3.005 -2.013 10.639 1.00 92.56 86 LEU A O 1
ATOM 682 N N . SER A 1 87 ? 4.787 -2.907 9.642 1.00 91.44 87 SER A N 1
ATOM 683 C CA . SER A 1 87 ? 5.002 -3.922 10.688 1.00 91.44 87 SER A CA 1
ATOM 684 C C . SER A 1 87 ? 5.476 -3.362 12.032 1.00 91.44 87 SER A C 1
ATOM 686 O O . SER A 1 87 ? 5.371 -4.043 13.049 1.00 91.44 87 SER A O 1
ATOM 688 N N . ARG A 1 88 ? 6.066 -2.161 12.031 1.00 92.56 88 ARG A N 1
ATOM 689 C CA . ARG A 1 88 ? 6.645 -1.522 13.222 1.00 92.56 88 ARG A CA 1
ATOM 690 C C . ARG A 1 88 ? 5.712 -0.495 13.848 1.00 92.56 88 ARG A C 1
ATOM 692 O O . ARG A 1 88 ? 5.978 -0.061 14.964 1.00 92.56 88 ARG A O 1
ATOM 699 N N . ASP A 1 89 ? 4.669 -0.095 13.134 1.00 91.88 89 ASP A N 1
ATOM 700 C CA . ASP A 1 89 ? 3.700 0.875 13.612 1.00 91.88 89 ASP A CA 1
ATOM 701 C C . ASP A 1 89 ? 2.602 0.177 14.440 1.00 91.88 89 ASP A C 1
ATOM 703 O O . ASP A 1 89 ? 1.821 -0.597 13.884 1.00 91.88 89 ASP A O 1
ATOM 707 N N . PRO A 1 90 ? 2.499 0.445 15.756 1.00 88.62 90 PRO A N 1
ATOM 708 C CA . PRO A 1 90 ? 1.478 -0.162 16.612 1.00 88.62 90 PRO A CA 1
ATOM 709 C C . PRO A 1 90 ? 0.045 0.285 16.279 1.00 88.62 90 PRO A C 1
ATOM 711 O O . PRO A 1 90 ? -0.909 -0.312 16.782 1.00 88.62 90 PRO A O 1
ATOM 714 N N . GLN A 1 91 ? -0.128 1.335 15.469 1.00 89.31 91 GLN A N 1
ATOM 715 C CA . GLN A 1 91 ? -1.437 1.791 14.990 1.00 89.31 91 GLN A CA 1
ATOM 716 C C . GLN A 1 91 ? -1.851 1.122 13.673 1.00 89.31 91 GLN A C 1
ATOM 718 O O . GLN A 1 91 ? -2.968 1.327 13.197 1.00 89.31 91 GLN A O 1
ATOM 723 N N . THR A 1 92 ? -0.981 0.296 13.090 1.00 92.75 92 THR A N 1
ATOM 724 C CA . THR A 1 92 ? -1.260 -0.415 11.847 1.00 92.75 92 THR A CA 1
ATOM 725 C C . THR A 1 92 ? -1.708 -1.849 12.126 1.00 92.75 92 THR A C 1
ATOM 727 O O . THR A 1 92 ? -0.999 -2.643 12.742 1.00 92.75 92 THR A O 1
ATOM 730 N N . LEU A 1 93 ? -2.876 -2.223 11.594 1.00 92.00 93 LEU A N 1
ATOM 731 C CA . LEU A 1 93 ? -3.347 -3.607 11.584 1.00 92.00 93 LEU A CA 1
ATOM 732 C C . LEU A 1 93 ? -2.985 -4.265 10.249 1.00 92.00 93 LEU A C 1
ATOM 734 O O . LEU A 1 93 ? -3.558 -3.947 9.207 1.00 92.00 93 LEU A O 1
ATOM 738 N N . LEU A 1 94 ? -2.056 -5.223 10.282 1.00 90.94 94 LEU A N 1
ATOM 739 C CA . LEU A 1 94 ? -1.672 -6.002 9.106 1.00 90.94 94 LEU A CA 1
ATOM 740 C C . LEU A 1 94 ? -2.501 -7.289 9.013 1.00 90.94 94 LEU A C 1
ATOM 742 O O . LEU A 1 94 ? -2.221 -8.271 9.698 1.00 90.94 94 LEU A O 1
ATOM 746 N N . TRP A 1 95 ? -3.485 -7.310 8.113 1.00 90.94 95 TRP A N 1
ATOM 747 C CA . TRP A 1 95 ? -4.254 -8.516 7.808 1.00 90.94 95 TRP A CA 1
ATOM 748 C C . TRP A 1 95 ? -3.808 -9.136 6.482 1.00 90.94 95 TRP A C 1
ATOM 750 O O . TRP A 1 95 ? -3.771 -8.478 5.444 1.00 90.94 95 TRP A O 1
ATOM 760 N N . ARG A 1 96 ? -3.444 -10.423 6.515 1.00 89.38 96 ARG A N 1
ATOM 761 C CA . ARG A 1 96 ? -2.892 -11.153 5.367 1.00 89.38 96 ARG A CA 1
ATOM 762 C C . ARG A 1 96 ? -3.855 -12.236 4.899 1.00 89.38 96 ARG A C 1
ATOM 764 O O . ARG A 1 96 ? -4.514 -12.894 5.701 1.00 89.38 96 ARG A O 1
ATOM 771 N N . GLN A 1 97 ? -3.887 -12.472 3.588 1.00 86.19 97 GLN A N 1
ATOM 772 C CA . GLN A 1 97 ? -4.706 -13.536 3.010 1.00 86.19 97 GLN A CA 1
ATOM 773 C C . GLN A 1 97 ? -4.372 -14.887 3.662 1.00 86.19 97 GLN A C 1
ATOM 775 O O . GLN A 1 97 ? -3.201 -15.229 3.821 1.00 86.19 97 GLN A O 1
ATOM 780 N N . ARG A 1 98 ? -5.411 -15.664 3.997 1.00 84.75 98 ARG A N 1
ATOM 781 C CA . ARG A 1 98 ? -5.316 -16.980 4.664 1.00 84.75 98 ARG A CA 1
ATOM 782 C C . ARG A 1 98 ? -4.747 -16.949 6.087 1.00 84.75 98 ARG A C 1
ATOM 784 O O . ARG A 1 98 ? -4.512 -18.013 6.649 1.00 84.75 98 ARG A O 1
ATOM 791 N N . GLN A 1 99 ? -4.560 -15.772 6.681 1.00 85.69 99 GLN A N 1
ATOM 792 C CA . GLN A 1 99 ? -4.332 -15.652 8.116 1.00 85.69 99 GLN A CA 1
ATOM 793 C C . GLN A 1 99 ? -5.648 -15.282 8.808 1.00 85.69 99 GLN A C 1
ATOM 795 O O . GLN A 1 99 ? -6.415 -14.475 8.263 1.00 85.69 99 GLN A O 1
ATOM 800 N N . PRO A 1 100 ? -5.946 -15.879 9.977 1.00 85.56 100 PRO A N 1
ATOM 801 C CA . PRO A 1 100 ? -7.090 -15.455 10.765 1.00 85.56 100 PRO A CA 1
ATOM 802 C C . PRO A 1 100 ? -6.937 -13.968 11.083 1.00 85.56 100 PRO A C 1
ATOM 804 O O . PRO A 1 100 ? -5.837 -13.482 11.348 1.00 85.56 100 PRO A O 1
ATOM 807 N N . PHE A 1 101 ? -8.044 -13.238 11.009 1.00 84.50 101 PHE A N 1
ATOM 808 C CA . PHE A 1 101 ? -8.051 -11.860 11.459 1.00 84.50 101 PHE A CA 1
ATOM 809 C C . PHE A 1 101 ? -7.910 -11.852 12.983 1.00 84.50 101 PHE A C 1
ATOM 811 O O . PHE A 1 101 ? -8.750 -12.415 13.687 1.00 84.50 101 PHE A O 1
ATOM 818 N N . CYS A 1 102 ? -6.847 -11.226 13.478 1.00 79.69 102 CYS A N 1
ATOM 819 C CA . CYS A 1 102 ? -6.598 -11.064 14.901 1.00 79.69 102 CYS A CA 1
ATOM 820 C C . CYS A 1 102 ? -6.698 -9.580 15.232 1.00 79.69 102 CYS A C 1
ATOM 822 O O . CYS A 1 102 ? -5.941 -8.772 14.693 1.00 79.69 102 CYS A O 1
ATOM 824 N N . TRP A 1 103 ? -7.618 -9.231 16.128 1.00 79.44 103 TRP A N 1
ATOM 825 C CA . TRP A 1 103 ? -7.580 -7.914 16.746 1.00 79.44 103 TRP A CA 1
ATOM 826 C C . TRP A 1 103 ? -6.287 -7.796 17.561 1.00 79.44 103 TRP A C 1
ATOM 828 O O . TRP A 1 103 ? -5.973 -8.729 18.305 1.00 79.44 103 TRP A O 1
ATOM 838 N N . PRO A 1 104 ? -5.528 -6.694 17.435 1.00 69.56 104 PRO A N 1
ATOM 839 C CA . PRO A 1 104 ? -4.440 -6.423 18.357 1.00 69.56 104 PRO A CA 1
ATOM 840 C C . PRO A 1 104 ? -5.013 -6.339 19.775 1.00 69.56 104 PRO A C 1
ATOM 842 O O . PRO A 1 104 ? -5.886 -5.520 20.061 1.00 69.56 104 PRO A O 1
ATOM 845 N N . SER A 1 105 ? -4.561 -7.243 20.641 1.00 65.00 105 SER A N 1
ATOM 846 C CA . SER A 1 105 ? -4.863 -7.206 22.068 1.00 65.00 105 SER A CA 1
ATOM 847 C C . SER A 1 105 ? -4.086 -6.036 22.672 1.00 65.00 105 SER A C 1
ATOM 849 O O . SER A 1 105 ? -2.859 -6.110 22.752 1.00 65.00 105 SER A O 1
ATOM 851 N N . TYR A 1 106 ? -4.783 -4.956 23.023 1.00 56.78 106 TYR A N 1
ATOM 852 C CA . TYR A 1 106 ? -4.228 -3.851 23.810 1.00 56.78 106 TYR A CA 1
ATOM 853 C C . TYR A 1 106 ? -4.327 -4.148 25.306 1.00 56.78 106 TYR A C 1
ATOM 855 O O . TYR A 1 106 ? -5.340 -4.764 25.713 1.00 56.78 106 TYR A O 1
#

Sequence (106 aa):
PCCTPQALQTLLGREFRHAIFDAWQGFDAAAFAALSGTLQAGSWLLLLMPPYETWESRPDTDSLRWSDCAQPIPTPQFAQHLKRTLSRDPQTLLWRQRQPFCWPSY